Protein AF-A0A0N8R6I8-F1 (afdb_monomer)

Structure (mmCIF, N/CA/C/O backbone):
data_AF-A0A0N8R6I8-F1
#
_entry.id   AF-A0A0N8R6I8-F1
#
loop_
_atom_site.group_PDB
_atom_site.id
_atom_site.type_symbol
_atom_site.label_atom_id
_atom_site.label_alt_id
_atom_site.label_comp_id
_atom_site.label_asym_id
_atom_site.label_entity_id
_atom_site.label_seq_id
_atom_site.pdbx_PDB_ins_code
_atom_site.Cartn_x
_atom_site.Cartn_y
_atom_site.Cartn_z
_atom_site.occupancy
_atom_site.B_iso_or_equiv
_atom_site.auth_seq_id
_atom_site.auth_comp_id
_atom_site.auth_asym_id
_atom_site.auth_atom_id
_atom_site.pdbx_PDB_model_num
ATOM 1 N N . LEU A 1 1 ? -6.512 1.902 -13.815 1.00 69.75 1 LEU A N 1
ATOM 2 C CA . LEU A 1 1 ? -5.353 2.240 -12.953 1.00 69.75 1 LEU A CA 1
ATOM 3 C C . LEU A 1 1 ? -5.801 2.405 -11.507 1.00 69.75 1 LEU A C 1
ATOM 5 O O . LEU A 1 1 ? -6.685 3.212 -11.244 1.00 69.75 1 LEU A O 1
ATOM 9 N N . VAL A 1 2 ? -5.232 1.632 -10.586 1.00 72.19 2 VAL A N 1
ATOM 10 C CA . VAL A 1 2 ? -5.401 1.784 -9.129 1.00 72.19 2 VAL A CA 1
ATOM 11 C C . VAL A 1 2 ? -4.124 2.432 -8.591 1.00 72.19 2 VAL A C 1
ATOM 13 O O . VAL A 1 2 ? -3.048 2.186 -9.129 1.00 72.19 2 VAL A O 1
ATOM 16 N N . ARG A 1 3 ? -4.224 3.275 -7.564 1.00 78.62 3 ARG A N 1
ATOM 17 C CA . ARG A 1 3 ? -3.074 3.817 -6.822 1.00 78.62 3 ARG A CA 1
ATOM 18 C C . ARG A 1 3 ? -3.126 3.305 -5.386 1.00 78.62 3 ARG A C 1
ATOM 20 O O . ARG A 1 3 ? -4.220 3.144 -4.845 1.00 78.62 3 ARG A O 1
ATOM 27 N N . ILE A 1 4 ? -1.964 3.060 -4.785 1.00 81.56 4 ILE A N 1
ATOM 28 C CA . ILE A 1 4 ? -1.857 2.755 -3.358 1.00 81.56 4 ILE A CA 1
ATOM 29 C C . ILE A 1 4 ? -1.310 3.983 -2.641 1.00 81.56 4 ILE A C 1
ATOM 31 O O . ILE A 1 4 ? -0.253 4.499 -2.991 1.00 81.56 4 ILE A O 1
ATOM 35 N N . GLU A 1 5 ? -2.049 4.440 -1.642 1.00 85.81 5 GLU A N 1
ATOM 36 C CA . GLU A 1 5 ? -1.573 5.390 -0.646 1.00 85.81 5 GLU A CA 1
ATOM 37 C C . GLU A 1 5 ? -1.156 4.635 0.613 1.00 85.81 5 GLU A C 1
ATOM 39 O O . GLU A 1 5 ? -1.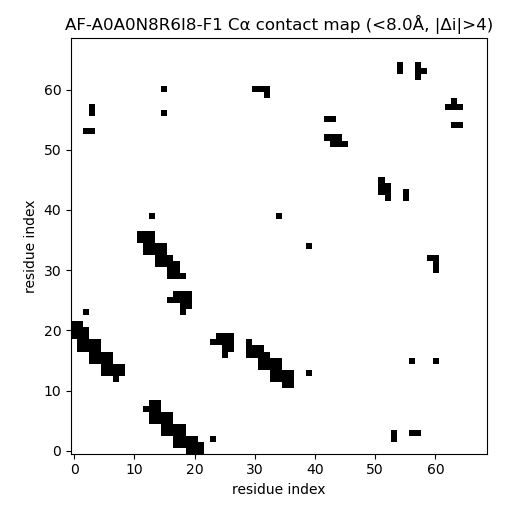615 3.517 0.863 1.00 85.81 5 GLU A O 1
ATOM 44 N N . PHE A 1 6 ? -0.297 5.254 1.413 1.00 88.25 6 PHE A N 1
ATOM 45 C CA . PHE A 1 6 ? 0.123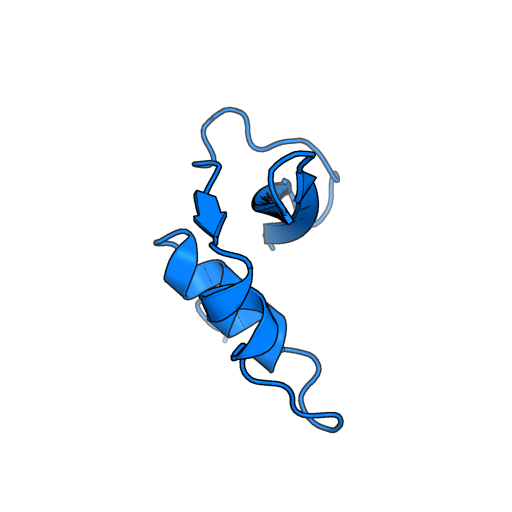 4.714 2.695 1.00 88.25 6 PHE A CA 1
ATOM 46 C C . PHE A 1 6 ? -0.042 5.762 3.792 1.00 88.25 6 PHE A C 1
ATOM 48 O O . PHE A 1 6 ? 0.236 6.942 3.583 1.00 88.25 6 PHE A O 1
ATOM 55 N N . GLU A 1 7 ? -0.476 5.322 4.968 1.00 91.12 7 GLU A N 1
ATOM 56 C CA . GLU A 1 7 ? -0.636 6.167 6.148 1.00 91.12 7 GLU A CA 1
ATOM 57 C C . GLU A 1 7 ? -0.000 5.486 7.359 1.00 91.12 7 GLU A C 1
ATOM 59 O O . GLU A 1 7 ? -0.323 4.338 7.679 1.00 91.12 7 GLU A O 1
ATOM 64 N N . ARG A 1 8 ? 0.902 6.198 8.042 1.00 92.00 8 ARG A N 1
ATOM 65 C CA . ARG A 1 8 ? 1.524 5.702 9.270 1.00 92.00 8 ARG A CA 1
ATOM 66 C C . ARG A 1 8 ? 0.551 5.853 10.431 1.00 92.00 8 ARG A C 1
ATOM 68 O O . ARG A 1 8 ? 0.017 6.934 10.662 1.00 92.00 8 ARG A O 1
ATOM 75 N N . GLN A 1 9 ? 0.336 4.762 11.144 1.00 93.88 9 GLN A N 1
ATOM 76 C CA . GLN A 1 9 ? -0.591 4.676 12.257 1.00 93.88 9 GLN A CA 1
ATOM 77 C C . GLN A 1 9 ? 0.120 4.997 13.586 1.00 93.88 9 GLN A C 1
ATOM 79 O O . GLN A 1 9 ? 1.351 4.923 13.666 1.00 93.88 9 GLN A O 1
ATOM 84 N N . PRO A 1 10 ? -0.626 5.343 14.654 1.00 92.06 10 PRO A N 1
ATOM 85 C CA . PRO A 1 10 ? -0.046 5.648 15.968 1.00 92.06 10 PRO A CA 1
ATOM 86 C C . PRO A 1 10 ? 0.704 4.477 16.620 1.00 92.06 10 PRO A C 1
ATOM 88 O O . PRO A 1 10 ? 1.540 4.702 17.490 1.00 92.06 10 PRO A O 1
ATOM 91 N N . ASP A 1 11 ? 0.407 3.242 16.210 1.00 92.06 11 ASP A N 1
ATOM 92 C CA . ASP A 1 11 ? 1.054 2.008 16.670 1.00 92.06 11 ASP A CA 1
ATOM 93 C C . ASP A 1 11 ? 2.293 1.628 15.838 1.00 92.06 11 ASP A C 1
ATOM 95 O O . ASP A 1 11 ? 2.759 0.493 15.908 1.00 92.06 11 ASP A O 1
ATOM 99 N N . ASP A 1 12 ? 2.813 2.572 15.046 1.00 90.69 12 ASP A N 1
ATOM 100 C CA . ASP A 1 12 ? 3.957 2.415 14.139 1.00 90.69 12 ASP A CA 1
ATOM 101 C C . ASP A 1 12 ? 3.685 1.528 12.908 1.00 90.69 12 ASP A C 1
ATOM 103 O O . ASP A 1 12 ? 4.524 1.438 12.008 1.00 90.69 12 ASP A O 1
ATOM 107 N N . SER A 1 13 ? 2.494 0.930 12.797 1.00 92.44 13 SER A N 1
ATOM 108 C CA . SER A 1 13 ? 2.089 0.208 11.592 1.00 92.44 13 SER A CA 1
ATOM 109 C C . SER A 1 13 ? 1.848 1.158 10.413 1.00 92.44 13 SER A C 1
ATOM 111 O O . SER A 1 13 ? 1.654 2.367 10.567 1.00 92.44 13 SER A O 1
ATOM 113 N N . VAL A 1 14 ? 1.869 0.617 9.197 1.00 92.44 14 VAL A N 1
ATOM 114 C CA . VAL A 1 14 ? 1.558 1.361 7.974 1.00 92.44 14 VAL A CA 1
ATOM 115 C C . VAL A 1 14 ? 0.330 0.760 7.320 1.00 92.44 14 VAL A C 1
ATOM 117 O O . VAL A 1 14 ? 0.311 -0.411 6.951 1.00 92.44 14 VAL A O 1
ATOM 120 N N . GLN A 1 15 ? -0.704 1.572 7.146 1.00 91.56 15 GLN A N 1
ATOM 121 C CA . GLN A 1 15 ? -1.912 1.174 6.445 1.00 91.56 15 GLN A CA 1
ATOM 122 C C . GLN A 1 15 ? -1.774 1.480 4.955 1.00 91.56 15 GLN A C 1
ATOM 124 O O . GLN A 1 15 ? -1.538 2.622 4.574 1.00 91.56 15 GLN A O 1
ATOM 129 N N . LEU A 1 16 ? -1.965 0.467 4.113 1.00 89.00 16 LEU A N 1
ATOM 130 C CA . LEU A 1 16 ? -2.079 0.605 2.665 1.00 89.00 16 LEU A CA 1
ATOM 131 C C . LEU A 1 16 ? -3.547 0.805 2.281 1.00 89.00 16 LEU A C 1
ATOM 133 O O . LEU A 1 16 ? -4.419 0.020 2.672 1.00 89.00 16 LEU A O 1
ATOM 137 N N . ILE A 1 17 ? -3.813 1.844 1.492 1.00 85.69 17 ILE A N 1
ATOM 138 C CA . ILE A 1 17 ? -5.152 2.263 1.079 1.00 85.69 17 ILE A CA 1
ATOM 139 C C . ILE A 1 17 ? -5.207 2.294 -0.445 1.00 85.69 17 ILE A C 1
ATOM 141 O O . ILE A 1 17 ? -4.468 3.036 -1.089 1.00 85.69 17 ILE A O 1
ATOM 145 N N . SER A 1 18 ? -6.103 1.512 -1.046 1.00 78.25 18 SER A N 1
ATOM 146 C CA . SER A 1 18 ? -6.280 1.532 -2.500 1.00 78.25 18 SER A CA 1
ATOM 147 C C . SER A 1 18 ? -7.280 2.602 -2.934 1.00 78.25 18 SER A C 1
ATOM 149 O O . SER A 1 18 ? -8.386 2.713 -2.396 1.00 78.25 18 SER A O 1
ATOM 151 N N . ARG A 1 19 ? -6.907 3.364 -3.963 1.00 79.81 19 ARG A N 1
ATOM 152 C CA . ARG A 1 19 ? -7.725 4.424 -4.554 1.00 79.81 19 ARG A CA 1
ATOM 153 C C . ARG A 1 1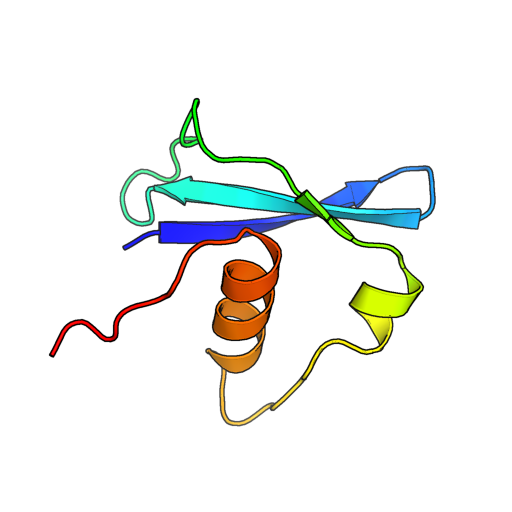9 ? -7.823 4.293 -6.067 1.00 79.81 19 ARG A C 1
ATOM 155 O O . ARG A 1 19 ? -6.917 3.779 -6.726 1.00 79.81 19 ARG A O 1
ATOM 162 N N . GLY A 1 20 ? -8.917 4.794 -6.633 1.00 75.62 20 GLY A N 1
ATOM 163 C CA . GLY A 1 20 ? -9.068 4.927 -8.078 1.00 75.62 20 GLY A CA 1
ATOM 164 C C . GLY A 1 20 ? -7.970 5.834 -8.631 1.00 75.62 20 GLY A C 1
ATOM 165 O O . GLY A 1 20 ? -7.825 6.973 -8.203 1.00 75.62 20 GLY A O 1
ATOM 166 N N . GLY A 1 21 ? -7.172 5.344 -9.577 1.00 70.38 21 GLY A N 1
ATOM 167 C CA . GLY A 1 21 ? -5.970 6.043 -10.038 1.00 70.38 21 GLY A CA 1
ATOM 168 C C . GLY A 1 21 ? -6.234 7.312 -10.848 1.00 70.38 21 GLY A C 1
ATOM 169 O O . GLY A 1 21 ? -5.330 8.141 -10.941 1.00 70.38 21 GLY A O 1
ATOM 170 N N . HIS A 1 22 ? -7.443 7.465 -11.401 1.00 70.25 22 HIS A N 1
ATOM 171 C CA . HIS A 1 22 ? -7.879 8.667 -12.121 1.00 70.25 22 HIS A CA 1
ATOM 172 C C . HIS A 1 22 ? -8.700 9.619 -11.241 1.00 70.25 22 HIS A C 1
ATOM 174 O O . HIS A 1 22 ? -8.554 10.829 -11.342 1.00 70.25 22 HIS A O 1
ATOM 180 N N . THR A 1 23 ? -9.543 9.083 -10.358 1.00 68.12 23 THR A N 1
ATOM 181 C CA . THR A 1 23 ? -10.485 9.888 -9.569 1.00 68.12 23 THR A CA 1
ATOM 182 C C . THR A 1 23 ? -9.995 10.194 -8.154 1.00 68.12 23 THR A C 1
ATOM 184 O O . THR A 1 23 ? -10.602 11.009 -7.467 1.00 68.12 23 THR A O 1
ATOM 187 N N . GLY A 1 24 ? -8.951 9.510 -7.669 1.00 65.94 24 GLY A N 1
ATOM 188 C CA . GLY A 1 24 ? -8.499 9.594 -6.275 1.00 65.94 24 GLY A CA 1
ATOM 189 C C . GLY A 1 24 ? -9.554 9.136 -5.261 1.00 65.94 24 GLY A C 1
ATOM 190 O O . GLY A 1 24 ? -9.376 9.313 -4.055 1.00 65.94 24 GLY A O 1
ATOM 191 N N . THR A 1 25 ? -10.665 8.564 -5.735 1.00 71.94 25 THR A N 1
ATOM 192 C CA . THR A 1 25 ? -11.764 8.105 -4.891 1.00 71.94 25 THR A CA 1
ATOM 193 C C . THR A 1 25 ? -11.303 6.878 -4.128 1.00 71.94 25 THR A C 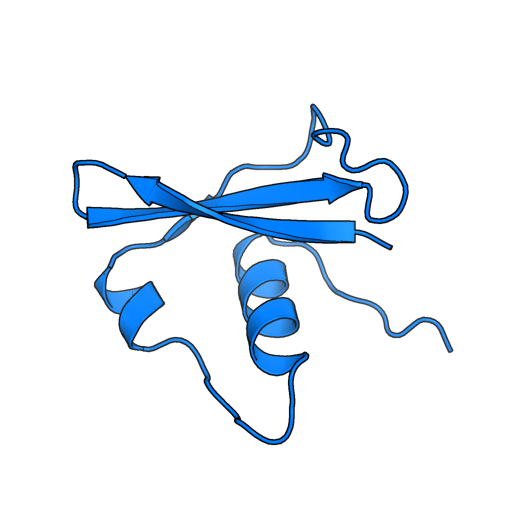1
ATOM 195 O O . THR A 1 25 ? -10.715 5.962 -4.713 1.00 71.94 25 THR A O 1
ATOM 198 N N . LEU A 1 26 ? -11.584 6.854 -2.825 1.00 65.94 26 LEU A N 1
ATOM 199 C CA . LEU A 1 26 ? -11.446 5.641 -2.038 1.00 65.94 26 LEU A CA 1
ATOM 200 C C . LEU A 1 26 ? -12.264 4.548 -2.725 1.00 65.94 26 LEU A C 1
ATOM 202 O O . LEU A 1 26 ? -13.458 4.722 -2.970 1.00 65.94 26 LEU A O 1
ATOM 206 N N . ILE A 1 27 ? -11.632 3.428 -3.049 1.00 71.75 27 ILE A N 1
ATOM 207 C CA . ILE A 1 27 ? -12.391 2.279 -3.516 1.00 71.75 27 ILE A CA 1
ATOM 208 C C . ILE A 1 27 ? -13.053 1.728 -2.252 1.00 71.75 27 ILE A C 1
ATOM 210 O O . ILE A 1 27 ? -12.384 1.158 -1.400 1.00 71.75 27 ILE A O 1
ATOM 214 N N . THR A 1 28 ? -14.352 1.966 -2.079 1.00 58.19 28 THR A N 1
ATOM 215 C CA . THR A 1 28 ? -15.089 1.698 -0.828 1.00 58.19 28 THR A CA 1
ATOM 216 C C . THR A 1 28 ? -15.044 0.225 -0.407 1.00 58.19 28 THR A C 1
ATOM 218 O O . THR A 1 28 ? -15.142 -0.075 0.776 1.00 58.19 28 THR A O 1
ATOM 221 N N . ASN A 1 29 ? -14.821 -0.677 -1.371 1.00 58.34 29 ASN A N 1
ATOM 222 C CA . ASN A 1 29 ? -14.617 -2.114 -1.163 1.00 58.34 29 ASN A CA 1
ATOM 223 C C . ASN A 1 29 ? -13.145 -2.550 -1.261 1.00 58.34 29 ASN A C 1
ATOM 225 O O . ASN A 1 29 ? -12.855 -3.746 -1.239 1.00 58.34 29 ASN A O 1
ATOM 229 N N . ALA A 1 30 ? -12.199 -1.623 -1.415 1.00 63.06 30 ALA A N 1
ATOM 230 C CA . ALA A 1 30 ? -10.795 -1.984 -1.383 1.00 63.06 30 ALA A CA 1
ATOM 231 C C . ALA A 1 30 ? -10.381 -2.274 0.051 1.00 63.06 30 ALA A C 1
ATOM 233 O O . ALA A 1 30 ? -10.513 -1.454 0.962 1.00 63.06 30 ALA A O 1
ATOM 234 N N . ARG A 1 31 ? -9.856 -3.481 0.222 1.00 66.19 31 ARG A N 1
ATOM 235 C CA . ARG A 1 31 ? -9.290 -3.961 1.468 1.00 66.19 31 ARG A CA 1
ATOM 236 C C . ARG A 1 31 ? -8.173 -3.016 1.913 1.00 66.19 31 ARG A C 1
ATOM 238 O O . ARG A 1 31 ? -7.170 -2.877 1.219 1.00 66.19 31 ARG A O 1
ATOM 245 N N . ARG A 1 32 ? -8.341 -2.392 3.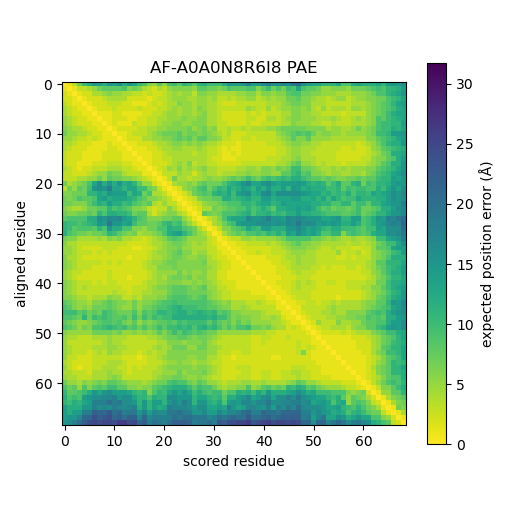081 1.00 79.75 32 ARG A N 1
ATOM 246 C CA . ARG A 1 32 ? -7.228 -1.753 3.790 1.00 79.75 32 ARG A CA 1
ATOM 247 C C . ARG A 1 32 ? -6.353 -2.852 4.365 1.00 79.75 32 ARG A C 1
ATOM 249 O O . ARG A 1 32 ? -6.873 -3.803 4.953 1.00 79.75 32 ARG A O 1
ATOM 256 N N . VAL A 1 33 ? -5.046 -2.733 4.183 1.00 86.50 33 VAL A N 1
ATOM 257 C CA . VAL A 1 33 ? -4.093 -3.712 4.708 1.00 86.50 33 VAL A CA 1
ATOM 258 C C . VAL A 1 33 ? -3.127 -3.005 5.631 1.00 86.50 33 VAL A C 1
ATOM 260 O O . VAL A 1 33 ? -2.459 -2.063 5.219 1.00 86.50 33 VAL A O 1
ATOM 263 N N . ASN A 1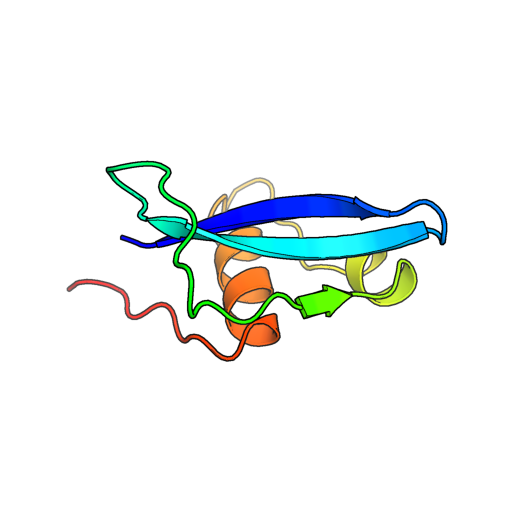 34 ? -3.064 -3.465 6.876 1.00 89.88 34 ASN A N 1
ATOM 264 C CA . ASN A 1 34 ? -2.065 -3.003 7.824 1.00 89.88 34 ASN A CA 1
ATOM 265 C C . ASN A 1 34 ? -0.791 -3.827 7.641 1.00 89.88 34 ASN A C 1
ATOM 267 O O . ASN A 1 34 ? -0.828 -5.057 7.611 1.00 89.88 34 ASN A O 1
ATOM 271 N N . ILE A 1 35 ? 0.324 -3.124 7.520 1.00 92.38 35 ILE A N 1
ATOM 272 C CA . ILE A 1 35 ? 1.674 -3.652 7.399 1.00 92.38 35 ILE A CA 1
ATOM 273 C C . ILE A 1 35 ? 2.403 -3.310 8.693 1.00 92.38 35 ILE A C 1
ATOM 275 O O . ILE A 1 35 ? 2.300 -2.186 9.182 1.00 92.38 35 ILE A O 1
ATOM 279 N N . SER A 1 36 ? 3.125 -4.267 9.269 1.00 93.44 36 SER A N 1
ATOM 280 C CA . SER A 1 36 ? 3.975 -3.978 10.426 1.00 93.44 36 SER A CA 1
ATOM 281 C C . SER A 1 36 ? 5.086 -3.000 10.032 1.00 93.44 36 SER A C 1
ATOM 283 O O . SER A 1 36 ? 5.516 -2.980 8.877 1.00 93.44 36 SER A O 1
ATOM 285 N N . SER A 1 37 ? 5.598 -2.217 10.983 1.00 91.56 37 SER A N 1
ATOM 286 C CA . SER A 1 37 ? 6.782 -1.381 10.738 1.00 91.56 37 SER A CA 1
ATOM 287 C C . SER A 1 37 ? 7.958 -2.205 10.217 1.00 91.56 37 SER A C 1
ATOM 289 O O . SER A 1 37 ? 8.613 -1.801 9.266 1.00 91.56 37 SER A O 1
ATOM 291 N N . HIS A 1 38 ? 8.145 -3.422 10.736 1.00 93.25 38 HIS A N 1
ATOM 292 C CA . HIS A 1 38 ? 9.178 -4.340 10.260 1.00 93.25 38 HIS A CA 1
ATOM 293 C C . HIS A 1 38 ? 9.034 -4.707 8.773 1.00 93.25 38 HIS A C 1
ATOM 295 O O . HIS A 1 38 ? 10.013 -4.646 8.032 1.00 93.25 38 HIS A O 1
ATOM 301 N N . ASP A 1 39 ? 7.834 -5.069 8.313 1.00 91.62 39 ASP A N 1
ATOM 302 C CA . ASP A 1 39 ? 7.601 -5.367 6.894 1.00 91.62 39 ASP A CA 1
ATOM 303 C C . ASP A 1 39 ? 7.755 -4.112 6.027 1.00 91.62 39 ASP A C 1
ATOM 305 O O . ASP A 1 39 ? 8.224 -4.197 4.892 1.00 91.62 39 ASP A O 1
ATOM 309 N N . TRP A 1 40 ? 7.345 -2.953 6.548 1.00 91.75 40 TRP A N 1
ATOM 310 C CA . TRP A 1 40 ? 7.487 -1.676 5.863 1.00 91.75 40 TRP A CA 1
ATOM 311 C C . TRP A 1 40 ? 8.956 -1.295 5.705 1.00 91.75 40 TRP A C 1
ATOM 313 O O . TRP A 1 40 ? 9.364 -0.931 4.610 1.00 91.75 40 TRP A O 1
ATOM 323 N N . ASP A 1 41 ? 9.774 -1.410 6.742 1.00 91.38 41 ASP A N 1
ATOM 324 C CA . ASP A 1 41 ? 11.188 -1.032 6.693 1.00 91.38 41 ASP A CA 1
ATOM 325 C C . ASP A 1 41 ? 12.015 -1.984 5.819 1.00 91.38 41 ASP A C 1
ATOM 327 O O . ASP A 1 41 ? 12.973 -1.556 5.180 1.00 91.38 41 ASP A O 1
ATOM 331 N N . ASN A 1 42 ? 11.593 -3.248 5.707 1.00 93.25 42 ASN A N 1
ATOM 332 C CA . ASN A 1 42 ? 12.189 -4.241 4.808 1.00 93.25 42 ASN A CA 1
ATOM 333 C C . ASN A 1 42 ? 11.542 -4.279 3.412 1.00 93.25 42 ASN A C 1
ATOM 335 O O . ASN A 1 42 ? 11.791 -5.207 2.635 1.00 93.25 42 ASN A O 1
ATOM 339 N N . ARG A 1 43 ? 10.686 -3.306 3.075 1.00 92.19 43 ARG A N 1
ATOM 340 C CA . ARG A 1 43 ? 10.058 -3.247 1.751 1.00 92.19 43 ARG A CA 1
ATOM 341 C C . ARG A 1 43 ? 11.120 -3.078 0.654 1.00 92.19 43 ARG A C 1
ATOM 343 O O . ARG A 1 43 ? 12.119 -2.392 0.871 1.00 92.19 43 ARG A O 1
ATOM 350 N N . PRO A 1 44 ? 10.906 -3.654 -0.541 1.00 90.94 44 PRO A N 1
ATOM 351 C CA . PRO A 1 44 ? 11.826 -3.471 -1.649 1.00 90.94 44 PRO A CA 1
ATOM 352 C C . PRO A 1 44 ? 11.867 -1.995 -2.056 1.00 90.94 44 PRO A C 1
ATOM 354 O O . PRO A 1 44 ? 10.832 -1.334 -2.185 1.00 90.94 44 PRO A O 1
ATOM 357 N N . TYR A 1 45 ? 13.080 -1.496 -2.256 1.00 86.56 45 TYR A N 1
ATOM 358 C CA . TYR A 1 45 ? 13.352 -0.137 -2.693 1.00 86.56 45 TYR A CA 1
ATOM 359 C C . TYR A 1 45 ? 14.381 -0.181 -3.816 1.00 86.56 45 TYR A C 1
ATOM 361 O O . TYR A 1 45 ? 15.482 -0.699 -3.638 1.00 86.56 45 TYR A O 1
ATOM 369 N N . ASP A 1 46 ? 14.005 0.368 -4.964 1.00 87.25 46 ASP A N 1
ATOM 370 C CA . ASP A 1 46 ? 14.862 0.517 -6.128 1.00 87.25 46 ASP A CA 1
ATOM 371 C C . ASP A 1 46 ? 14.714 1.964 -6.622 1.00 87.25 46 ASP A C 1
ATOM 373 O O . ASP A 1 46 ? 13.608 2.372 -6.989 1.00 87.25 46 ASP A O 1
ATOM 377 N N . PRO A 1 47 ? 15.786 2.776 -6.599 1.00 83.12 47 PRO A N 1
ATOM 378 C CA . PRO A 1 47 ? 15.729 4.155 -7.072 1.00 83.12 47 PRO A CA 1
ATOM 379 C C . PRO A 1 47 ? 15.535 4.268 -8.594 1.00 83.12 47 PRO A C 1
ATOM 381 O O . PRO A 1 47 ? 15.188 5.345 -9.074 1.00 83.12 47 PRO A O 1
ATOM 384 N N . LEU A 1 48 ?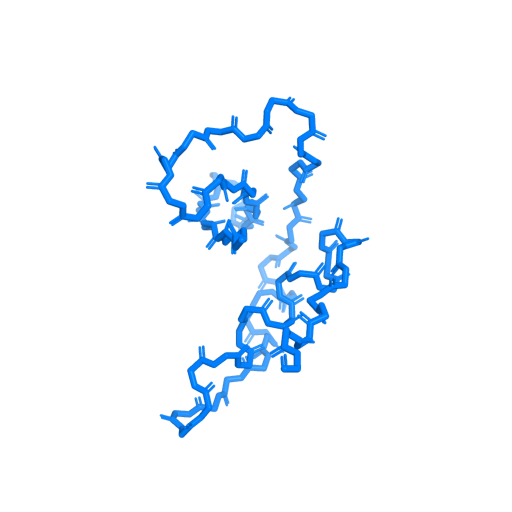 15.768 3.191 -9.350 1.00 88.69 48 LEU A N 1
ATOM 385 C CA . LEU A 1 48 ? 15.600 3.128 -10.802 1.00 88.69 48 LEU A CA 1
ATOM 386 C C . LEU A 1 48 ? 14.231 2.561 -11.206 1.00 88.69 48 LEU A C 1
ATOM 388 O O . LEU A 1 48 ? 13.728 2.913 -12.273 1.00 88.69 48 LEU A O 1
ATOM 392 N N . ASP A 1 49 ? 13.602 1.740 -10.359 1.00 83.25 49 ASP A N 1
ATOM 393 C CA . ASP A 1 49 ? 12.246 1.218 -10.573 1.00 83.25 49 ASP A CA 1
ATOM 394 C C . ASP A 1 49 ? 11.237 1.842 -9.599 1.00 83.25 49 ASP A C 1
ATOM 396 O O . ASP A 1 49 ? 10.918 1.309 -8.534 1.00 83.25 49 ASP A O 1
ATOM 400 N N . SER A 1 50 ? 10.643 2.960 -10.021 1.00 74.69 50 SER A N 1
ATOM 401 C CA . SER A 1 50 ? 9.574 3.634 -9.269 1.00 74.69 50 SER A CA 1
ATOM 402 C C . SER A 1 50 ? 8.316 2.773 -9.046 1.00 74.69 50 SER A C 1
ATOM 404 O O . SER A 1 50 ? 7.480 3.109 -8.201 1.00 74.69 50 SER A O 1
ATOM 406 N N . LEU A 1 51 ? 8.159 1.656 -9.771 1.00 83.94 51 LEU A N 1
ATOM 407 C CA . LEU A 1 51 ? 7.025 0.744 -9.638 1.00 83.94 51 LEU A CA 1
ATOM 408 C C . LEU A 1 51 ? 7.274 -0.377 -8.628 1.00 83.94 51 LEU A C 1
ATOM 410 O O . LEU A 1 51 ? 6.307 -1.038 -8.240 1.00 83.94 51 LEU A O 1
ATOM 414 N N . VAL A 1 52 ? 8.508 -0.581 -8.155 1.00 87.38 52 VAL A N 1
ATOM 415 C CA . VAL A 1 52 ? 8.831 -1.679 -7.228 1.00 87.38 52 VAL A CA 1
ATOM 416 C C . VAL A 1 52 ? 8.011 -1.596 -5.937 1.00 87.38 52 VAL A C 1
ATOM 418 O O . VAL A 1 52 ? 7.443 -2.593 -5.483 1.00 87.38 52 VAL A O 1
ATOM 421 N N . LEU A 1 53 ? 7.845 -0.380 -5.404 1.00 85.81 53 LEU A N 1
ATOM 422 C CA . LEU A 1 53 ? 7.044 -0.124 -4.211 1.00 85.81 53 LEU A CA 1
ATOM 423 C C . LEU A 1 53 ? 5.562 -0.397 -4.472 1.00 85.81 53 LEU A C 1
ATOM 425 O O . LEU A 1 53 ? 4.891 -1.006 -3.641 1.00 85.81 53 LEU A O 1
ATOM 429 N N . ASN A 1 54 ? 5.059 0.015 -5.639 1.00 83.75 54 ASN A N 1
ATOM 430 C CA . ASN A 1 54 ? 3.674 -0.228 -6.028 1.00 83.75 54 ASN A CA 1
ATOM 431 C C . ASN A 1 54 ? 3.415 -1.733 -6.127 1.00 83.75 54 ASN A C 1
ATOM 433 O O . ASN A 1 54 ? 2.512 -2.236 -5.467 1.00 83.75 54 ASN A O 1
ATOM 437 N N . ARG A 1 55 ? 4.236 -2.474 -6.880 1.00 86.81 55 ARG A N 1
ATOM 438 C CA . ARG A 1 55 ? 4.113 -3.934 -7.047 1.00 86.81 55 ARG A CA 1
ATOM 439 C C . ARG A 1 55 ? 4.096 -4.666 -5.709 1.00 86.81 55 ARG A C 1
ATOM 441 O O . ARG A 1 55 ? 3.242 -5.526 -5.491 1.00 86.81 55 ARG A O 1
ATOM 448 N N . TRP A 1 56 ? 4.985 -4.289 -4.795 1.00 89.19 56 TRP A N 1
ATOM 449 C CA . TRP A 1 56 ? 4.995 -4.837 -3.442 1.00 89.19 56 TRP A CA 1
ATOM 450 C C . TRP A 1 56 ? 3.734 -4.474 -2.646 1.00 89.19 56 TRP A C 1
ATOM 452 O O . TRP A 1 56 ? 3.117 -5.345 -2.037 1.00 89.19 56 TRP A O 1
ATOM 462 N N . ALA A 1 57 ? 3.296 -3.217 -2.682 1.00 86.75 57 ALA A N 1
ATOM 463 C CA . ALA A 1 57 ? 2.107 -2.783 -1.954 1.00 86.75 57 ALA A CA 1
ATOM 464 C C . ALA A 1 57 ? 0.830 -3.476 -2.470 1.00 86.75 57 ALA A C 1
ATOM 466 O O . ALA A 1 57 ? -0.025 -3.892 -1.687 1.00 86.75 57 ALA A O 1
ATOM 467 N N . PHE A 1 58 ? 0.726 -3.670 -3.786 1.00 84.38 58 PHE A N 1
ATOM 468 C CA . PHE A 1 58 ? -0.356 -4.418 -4.420 1.00 84.38 58 PHE A CA 1
ATOM 469 C C . PHE A 1 58 ? -0.347 -5.900 -4.017 1.00 84.38 58 PHE A C 1
ATOM 471 O O . PHE A 1 58 ? -1.398 -6.427 -3.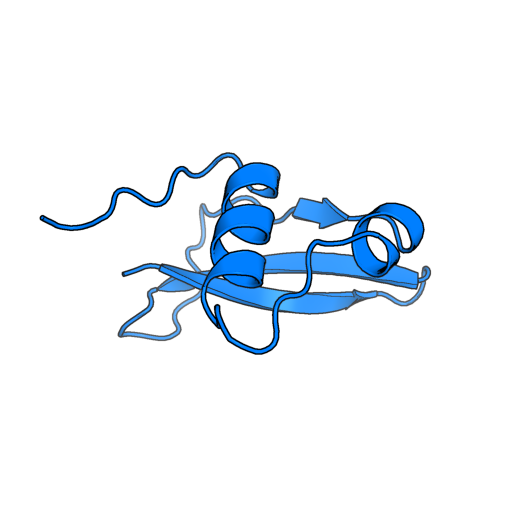640 1.00 84.38 58 PHE A O 1
ATOM 478 N N . SER A 1 59 ? 0.828 -6.545 -3.982 1.00 85.06 59 SER A N 1
ATOM 479 C CA . SER A 1 59 ? 0.939 -7.944 -3.544 1.00 85.06 59 SER A CA 1
ATOM 480 C C . SER A 1 59 ? 0.481 -8.137 -2.094 1.00 85.06 59 SER A C 1
ATOM 482 O O . SER A 1 59 ? -0.237 -9.093 -1.802 1.00 85.06 59 SER A O 1
ATOM 484 N N . LYS A 1 60 ? 0.790 -7.186 -1.199 1.00 85.94 60 LYS A N 1
ATOM 485 C CA . LYS A 1 60 ? 0.296 -7.177 0.189 1.00 85.94 60 LYS A CA 1
ATOM 486 C C . LYS A 1 60 ? -1.214 -6.948 0.275 1.00 85.94 60 LYS A C 1
ATOM 488 O O . LYS A 1 60 ? -1.883 -7.561 1.104 1.00 85.94 60 LYS A O 1
ATOM 493 N N . ALA A 1 61 ? -1.761 -6.101 -0.596 1.00 77.94 61 ALA A N 1
ATOM 494 C CA . ALA A 1 61 ? -3.195 -5.844 -0.675 1.00 77.94 61 ALA A CA 1
ATOM 495 C C . ALA A 1 61 ? -4.002 -7.034 -1.244 1.00 77.94 61 ALA A C 1
ATOM 497 O O . ALA A 1 61 ? -5.230 -7.052 -1.130 1.00 77.94 61 ALA A O 1
ATOM 498 N N . GLY A 1 62 ? -3.329 -8.033 -1.833 1.00 73.19 62 GLY A N 1
ATOM 499 C CA . GLY A 1 62 ? -3.953 -9.173 -2.513 1.00 73.19 62 GLY A CA 1
ATOM 500 C C . GLY A 1 62 ? -4.455 -8.846 -3.921 1.00 73.19 62 GLY A C 1
ATOM 501 O O . GLY A 1 62 ? -5.242 -9.601 -4.486 1.00 73.19 62 GLY A O 1
ATOM 502 N N . TRP A 1 63 ? -4.014 -7.721 -4.484 1.00 65.69 63 TRP A N 1
ATOM 503 C CA . TRP A 1 63 ? -4.349 -7.280 -5.833 1.00 65.69 63 TRP A CA 1
ATOM 504 C C . TRP A 1 63 ? -3.127 -7.489 -6.723 1.00 65.69 63 TRP A C 1
ATOM 506 O O . TRP A 1 63 ? -2.015 -7.116 -6.364 1.00 65.69 63 TRP A O 1
ATOM 516 N N . VAL A 1 64 ? -3.309 -8.077 -7.899 1.00 58.09 64 VAL A N 1
ATOM 517 C CA . VAL A 1 64 ? -2.215 -8.232 -8.863 1.00 58.09 64 VAL A CA 1
ATOM 518 C C . VAL A 1 64 ? -2.265 -7.043 -9.816 1.00 58.09 64 VAL A C 1
ATOM 520 O O . VAL A 1 64 ? -3.272 -6.854 -10.499 1.00 58.09 64 VAL A O 1
ATOM 523 N N . LEU A 1 65 ? -1.195 -6.242 -9.864 1.00 56.34 65 LEU A N 1
ATOM 524 C CA . LEU A 1 65 ? -0.963 -5.352 -11.003 1.00 56.34 65 LEU A CA 1
ATOM 525 C C . LEU A 1 65 ? -0.771 -6.247 -12.225 1.00 56.34 65 LEU A C 1
ATOM 527 O O . LEU A 1 65 ? 0.226 -6.958 -12.315 1.00 56.34 65 LEU A O 1
ATOM 531 N N . ARG A 1 66 ? -1.744 -6.256 -13.132 1.00 48.19 66 ARG A N 1
ATOM 532 C CA . ARG A 1 66 ? -1.488 -6.701 -14.498 1.00 48.19 66 ARG A CA 1
ATOM 533 C C . ARG A 1 66 ? -0.872 -5.505 -15.207 1.00 48.19 66 ARG A C 1
ATOM 535 O O . ARG A 1 66 ? -1.436 -4.416 -15.116 1.00 48.19 66 ARG A O 1
ATOM 542 N N . ASP A 1 67 ? 0.293 -5.691 -15.817 1.00 51.31 67 ASP A N 1
ATOM 543 C CA . ASP A 1 67 ? 0.740 -4.758 -16.845 1.00 51.31 67 ASP A CA 1
ATOM 544 C C . ASP A 1 67 ? -0.380 -4.727 -17.903 1.00 51.31 67 ASP A C 1
ATOM 546 O O . ASP A 1 67 ? -0.814 -5.778 -18.382 1.00 51.31 67 ASP A O 1
ATOM 550 N N . ASP A 1 68 ? -0.949 -3.543 -18.139 1.00 50.41 68 ASP A N 1
ATOM 551 C CA . ASP A 1 68 ? -1.769 -3.300 -19.325 1.00 50.41 68 ASP A CA 1
ATOM 552 C C . ASP A 1 68 ? -0.787 -3.397 -20.501 1.00 50.41 68 ASP A C 1
ATOM 554 O O . ASP A 1 68 ? 0.089 -2.541 -20.633 1.00 50.41 68 ASP A O 1
ATOM 558 N N . GLU A 1 69 ? -0.869 -4.501 -21.247 1.00 41.06 69 GLU A N 1
ATOM 559 C CA . GLU A 1 69 ? -0.124 -4.718 -22.495 1.00 41.06 69 GLU A CA 1
ATOM 560 C C . GLU A 1 69 ? -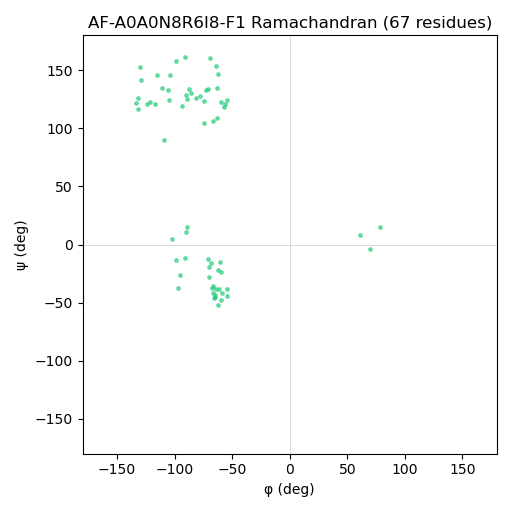0.422 -3.611 -23.518 1.00 41.06 69 GLU A C 1
ATOM 562 O O . GLU A 1 69 ? -1.618 -3.266 -23.689 1.00 41.06 69 GLU A O 1
#

Secondary structure (DSSP, 8-state):
-EEEEEEE-TTS-EEEEEEETTT--B-TTSPPEEE-HHHHHTS---SS-TTHHHHHHHHHHT-------

Nearest PDB structures (foldseek):
  2w9j-assembly1_A  TM=5.969E-01  e=4.616E-01  Schizosaccharomyces pombe
  6q2z-assembly1_B  TM=5.446E-01  e=5.256E-01  Haloferax volcanii DS2
  7yyh-assembly1_N  TM=4.524E-01  e=1.805E+00  Homo sapiens
  7r81-assembly1_s1  TM=3.938E-01  e=2.055E+00  Neurospora crassa
  4hr6-assembly1_B  TM=5.782E-01  e=3.934E+00  Trichosanthes anguina

Sequence (69 aa):
LVRIEFERQPDDSVQLISRGGHTGTLITNARRVNISSHDWDNRPYDPLDSLVLNRWAFSKAGWVLRDDE

Radius of gyration: 12.19 Å; Cα contacts (8 Å, |Δi|>4): 96; chains: 1; bounding box: 31×19×39 Å

Foldseek 3Di:
DKDWDWDQDPVRWIKIFIADPVPRHGPPPQDIAIHHNVCVVVQDDDPVDPCSNVQRSCVRSVHHDDPPD

Solvent-accessible surface area (backbone atoms only — not comparable to full-atom values): 4248 Å² total; per-residue (Å²): 112,74,38,78,46,76,45,81,44,97,86,57,26,34,35,40,40,45,22,36,54,86,74,68,42,69,41,88,85,47,61,69,34,80,36,49,44,68,58,58,74,67,48,71,82,48,98,86,43,83,54,50,50,53,57,52,52,29,56,71,54,73,42,79,84,70,82,84,127

Organism: NCBI:txid264450

pLDDT: mean 79.79, std 13.04, range [41.06, 93.88]

Mean predicted aligned error: 6.57 Å